Protein AF-A0A4Q8QRL5-F1 (afdb_monomer_lite)

Secondary structure (DSSP, 8-state):
-----------HHHHHHHHHHHHHHTTTT-----TTSPEEEEEPPPPBTTS---HHHHHHHHHHHHHHHHHHHTT-EEEEE-EEB-SSHHHHHHHHHTT--HHHHHHHHHHHHHHHHHHHT----GGG-EETTSHHHHHHHHHH-

Sequence (145 aa):
MQSRLGDARRDHTAAERGAQAKWRAAGIFESDPLPGRTKWFIVELPPFASGSLHLGHLRNYTIGDVIARFRRMTGHNVLYTTGFDAFGLPNENAARDSGSHPALLVQRNIDKMLRVFSRLGFSHDRRRILSDHEPRYYRWVQWMF

Foldseek 3Di:
DDDPPDPPPDPPQVVLVVVLVVCVVVVVLAQPDDPPAAEEEFEFEAEELLAADDVVNVVRLVVSQVVQVVCVVVRHRYAYAYEYAQDDDSLVVSCVVVVHDSVVSSVVSVVRHVVVCSSVSRSHSPVPYYYCPDPVRCVVVVVVD

Structure (mmCIF, N/CA/C/O backbone):
data_AF-A0A4Q8QRL5-F1
#
_entry.id   AF-A0A4Q8QRL5-F1
#
loop_
_atom_site.group_PDB
_atom_site.id
_atom_site.type_symbol
_atom_site.label_atom_id
_atom_site.label_alt_id
_atom_site.label_comp_id
_atom_site.label_asym_id
_atom_site.label_entity_id
_atom_site.label_seq_id
_atom_site.pdbx_PDB_ins_code
_atom_site.Cartn_x
_atom_site.Cartn_y
_atom_site.Cartn_z
_atom_site.occupancy
_atom_site.B_iso_or_equiv
_atom_site.auth_seq_id
_atom_site.auth_comp_id
_atom_site.auth_asym_id
_atom_site.auth_atom_id
_atom_site.pdbx_PDB_model_num
ATOM 1 N N . MET A 1 1 ? 4.630 -45.742 31.218 1.00 41.00 1 MET A N 1
ATOM 2 C CA . MET A 1 1 ? 3.595 -44.696 31.076 1.00 41.00 1 MET A CA 1
ATOM 3 C C . MET A 1 1 ? 4.270 -43.383 30.681 1.00 41.00 1 MET A C 1
ATOM 5 O O . MET A 1 1 ? 4.508 -42.537 31.525 1.00 41.00 1 MET A O 1
ATOM 9 N N . GLN A 1 2 ? 4.672 -43.251 29.413 1.00 38.69 2 GLN A N 1
ATOM 10 C CA . GLN A 1 2 ? 5.221 -42.003 28.869 1.00 38.69 2 GLN A CA 1
ATOM 11 C C . GLN A 1 2 ? 4.114 -41.348 28.043 1.00 38.69 2 GLN A C 1
ATOM 13 O O . GLN A 1 2 ? 3.745 -41.854 26.983 1.00 38.69 2 GLN A O 1
ATOM 18 N N . SER A 1 3 ? 3.517 -40.278 28.570 1.00 45.91 3 SER A N 1
ATOM 19 C CA . SER A 1 3 ? 2.507 -39.507 27.853 1.00 45.91 3 SER A CA 1
ATOM 20 C C . SER A 1 3 ? 3.174 -38.799 26.678 1.00 45.91 3 SER A C 1
ATOM 22 O O . SER A 1 3 ? 3.999 -37.904 26.866 1.00 45.91 3 SER A O 1
ATOM 24 N N . ARG A 1 4 ? 2.802 -39.191 25.458 1.00 49.34 4 ARG A N 1
ATOM 25 C CA . ARG A 1 4 ? 3.057 -38.406 24.252 1.00 49.34 4 ARG A CA 1
ATOM 26 C C . ARG A 1 4 ? 2.259 -37.104 24.360 1.00 49.34 4 ARG A C 1
ATOM 28 O O . ARG A 1 4 ? 1.113 -37.045 23.927 1.00 49.34 4 ARG A O 1
ATOM 35 N N . LEU A 1 5 ? 2.852 -36.068 24.946 1.00 51.66 5 LEU A N 1
ATOM 36 C CA . LEU A 1 5 ? 2.456 -34.690 24.667 1.00 51.66 5 LEU A CA 1
ATOM 37 C C . LEU A 1 5 ? 2.870 -34.422 23.217 1.00 51.66 5 LEU A C 1
ATOM 39 O O . LEU A 1 5 ? 4.015 -34.082 22.935 1.00 51.66 5 LEU A O 1
ATOM 43 N N . GLY A 1 6 ? 1.961 -34.713 22.287 1.00 45.84 6 GLY A N 1
ATOM 44 C CA . GLY A 1 6 ? 2.143 -34.387 20.881 1.00 45.84 6 GLY A CA 1
ATOM 45 C C . GLY A 1 6 ? 2.237 -32.874 20.727 1.00 45.84 6 GLY A C 1
ATOM 46 O O . GLY A 1 6 ? 1.322 -32.157 21.124 1.00 45.84 6 GLY A O 1
ATOM 47 N N . ASP A 1 7 ? 3.345 -32.407 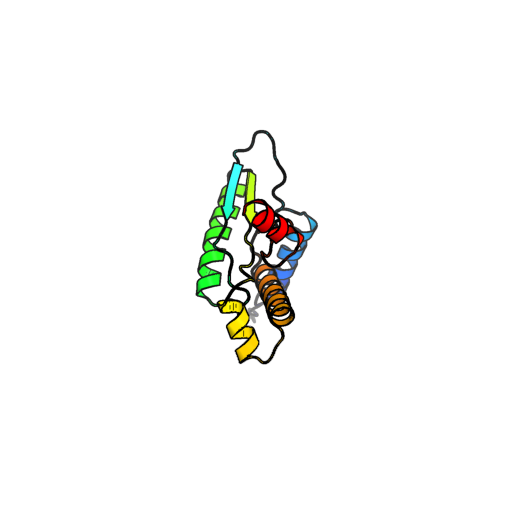20.158 1.00 57.53 7 ASP A N 1
ATOM 48 C CA . ASP A 1 7 ? 3.528 -31.049 19.646 1.00 57.53 7 ASP A CA 1
ATOM 49 C C . ASP A 1 7 ? 2.496 -30.803 18.532 1.00 57.53 7 ASP A C 1
ATOM 51 O O . ASP A 1 7 ? 2.758 -31.010 17.346 1.00 57.53 7 ASP A O 1
ATOM 55 N N . ALA A 1 8 ? 1.268 -30.443 18.912 1.00 62.91 8 ALA A N 1
ATOM 56 C CA . ALA A 1 8 ? 0.236 -30.015 17.982 1.00 62.91 8 ALA A CA 1
ATOM 57 C C . ALA A 1 8 ? 0.589 -28.602 17.502 1.00 62.91 8 ALA A C 1
ATOM 59 O O . ALA A 1 8 ? 0.012 -27.609 17.951 1.00 62.91 8 ALA A O 1
ATOM 60 N N . ARG A 1 9 ? 1.580 -28.506 16.607 1.00 72.69 9 ARG A N 1
ATOM 61 C CA . ARG A 1 9 ? 1.945 -27.246 15.957 1.00 72.69 9 ARG A CA 1
ATOM 62 C C . ARG A 1 9 ? 0.697 -26.635 15.338 1.00 72.69 9 ARG A C 1
ATOM 64 O O . ARG A 1 9 ? 0.048 -27.236 14.483 1.00 72.69 9 ARG A O 1
ATOM 71 N N . ARG A 1 10 ? 0.357 -25.429 15.788 1.00 79.88 10 ARG A N 1
ATOM 72 C CA . ARG A 1 10 ? -0.770 -24.667 15.256 1.00 79.88 10 ARG A CA 1
ATOM 73 C C . ARG A 1 10 ? -0.534 -24.421 13.768 1.00 79.88 10 ARG A C 1
ATOM 75 O O . ARG A 1 10 ? 0.515 -23.911 13.385 1.00 79.88 10 ARG A O 1
ATOM 82 N N . ASP A 1 11 ? -1.520 -24.730 12.930 1.00 91.19 11 ASP A N 1
ATOM 83 C CA . ASP A 1 11 ? -1.464 -24.349 11.518 1.00 91.19 11 ASP A CA 1
ATOM 84 C C . ASP A 1 11 ? -1.677 -22.832 11.392 1.00 91.19 11 ASP A C 1
ATOM 86 O O . ASP A 1 11 ? -2.799 -22.327 11.280 1.00 91.19 11 ASP A O 1
ATOM 90 N N . HIS A 1 12 ? -0.569 -22.093 11.443 1.00 93.31 12 HIS A N 1
ATOM 91 C CA . HIS A 1 12 ? -0.549 -20.644 11.269 1.00 93.31 12 HIS A CA 1
ATOM 92 C C . HIS A 1 12 ? -1.104 -20.233 9.901 1.00 93.31 12 HIS A C 1
ATOM 94 O O . HIS A 1 12 ? -1.807 -19.232 9.803 1.00 93.31 12 HIS A O 1
ATOM 100 N N . THR A 1 13 ? -0.886 -21.043 8.861 1.00 92.81 13 THR A N 1
ATOM 101 C CA . THR A 1 13 ? -1.308 -20.703 7.498 1.00 92.81 13 THR A CA 1
ATOM 102 C C . THR A 1 13 ? -2.829 -20.791 7.362 1.00 92.81 13 THR A C 1
ATOM 104 O O . THR A 1 13 ? -3.458 -19.917 6.761 1.00 92.81 13 THR A O 1
ATOM 107 N N . ALA A 1 14 ? -3.455 -21.830 7.921 1.00 93.94 14 ALA A N 1
ATOM 108 C CA . ALA A 1 14 ? -4.914 -21.917 7.979 1.00 93.94 14 ALA A CA 1
ATOM 109 C C . ALA A 1 14 ? -5.518 -20.799 8.840 1.00 93.94 14 ALA A C 1
ATOM 111 O O . ALA A 1 14 ? -6.504 -20.183 8.426 1.00 93.94 14 ALA A O 1
ATOM 112 N N . ALA A 1 15 ? -4.911 -20.492 9.992 1.00 94.94 15 ALA A N 1
ATOM 113 C CA . ALA A 1 15 ? -5.382 -19.429 10.877 1.00 94.94 15 ALA A CA 1
ATOM 114 C C . ALA A 1 15 ? -5.334 -18.041 10.209 1.00 94.94 15 ALA A C 1
ATOM 116 O O . ALA A 1 15 ? -6.332 -17.316 10.230 1.00 94.94 15 ALA A O 1
ATOM 117 N N . GLU A 1 16 ? -4.214 -17.691 9.568 1.00 96.69 16 GLU A N 1
ATOM 118 C CA . GLU A 1 16 ? -4.033 -16.432 8.835 1.00 96.69 16 GLU A CA 1
ATOM 119 C C . GLU A 1 16 ? -5.038 -16.299 7.690 1.00 96.69 16 GLU A C 1
ATOM 121 O O . GLU A 1 16 ? -5.759 -15.301 7.611 1.00 96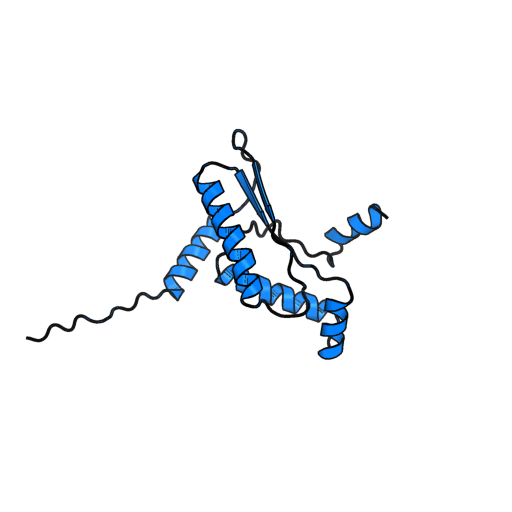.69 16 GLU A O 1
ATOM 126 N N . ARG A 1 17 ? -5.157 -17.329 6.838 1.00 95.56 17 ARG A N 1
ATOM 127 C CA . ARG A 1 17 ? -6.115 -17.326 5.721 1.00 95.56 17 ARG A CA 1
ATOM 128 C C . ARG A 1 17 ? -7.552 -17.171 6.207 1.00 95.56 17 ARG A C 1
ATOM 130 O O . ARG A 1 17 ? -8.312 -16.406 5.613 1.00 95.56 17 ARG A O 1
ATOM 137 N N . GLY A 1 18 ? -7.913 -17.866 7.286 1.00 96.88 18 GLY A N 1
ATOM 138 C CA . GLY A 1 18 ? -9.238 -17.780 7.891 1.00 96.88 18 GLY A CA 1
ATOM 139 C C . GLY A 1 18 ? -9.554 -16.375 8.405 1.00 96.88 18 GLY A C 1
ATOM 140 O O . GLY A 1 18 ? -10.630 -15.847 8.124 1.00 96.88 18 GLY A O 1
ATOM 141 N N . ALA A 1 19 ? -8.617 -15.736 9.111 1.00 96.25 19 ALA A N 1
ATOM 142 C CA . ALA A 1 19 ? -8.788 -14.368 9.597 1.00 96.25 19 ALA A CA 1
ATOM 143 C C . ALA A 1 19 ? -8.891 -13.358 8.442 1.00 96.25 19 ALA A C 1
ATOM 145 O O . ALA A 1 19 ? -9.837 -12.574 8.391 1.00 96.25 19 ALA A O 1
ATOM 146 N N . GLN A 1 20 ? -7.982 -13.435 7.467 1.00 96.62 20 GLN A N 1
ATOM 147 C CA . GLN A 1 20 ? -7.974 -12.559 6.292 1.00 96.62 20 GLN A CA 1
ATOM 148 C C . GLN A 1 20 ? -9.256 -12.688 5.461 1.00 96.62 20 GLN A C 1
ATOM 150 O O . GLN A 1 20 ? -9.772 -11.685 4.969 1.00 96.62 20 GLN A O 1
ATOM 155 N N . ALA A 1 21 ? -9.794 -13.902 5.308 1.00 96.56 21 ALA A N 1
ATOM 156 C CA . ALA A 1 21 ? -11.064 -14.123 4.622 1.00 96.56 21 ALA A CA 1
ATOM 157 C C . ALA A 1 21 ? -12.233 -13.452 5.358 1.00 96.56 21 ALA A C 1
ATOM 159 O O . ALA A 1 21 ? -13.020 -12.755 4.721 1.00 96.56 21 ALA A O 1
ATOM 160 N N . LYS A 1 22 ? -12.302 -13.590 6.690 1.00 97.88 22 LYS A N 1
ATOM 161 C CA . LYS A 1 22 ? -13.323 -12.928 7.519 1.00 97.88 22 LYS A CA 1
ATOM 162 C C . LYS A 1 22 ? -13.235 -11.406 7.424 1.00 97.88 22 LYS A C 1
ATOM 164 O O . LYS A 1 22 ? -14.253 -10.753 7.234 1.00 97.88 22 LYS A O 1
ATOM 169 N N . TRP A 1 23 ? -12.027 -10.845 7.505 1.00 96.94 23 TRP A N 1
ATOM 170 C CA . TRP A 1 23 ? -11.816 -9.400 7.386 1.00 96.94 23 TRP A CA 1
ATOM 171 C C . TRP A 1 23 ? -12.271 -8.858 6.033 1.00 96.94 23 TRP A C 1
ATOM 173 O O . TRP A 1 23 ? -12.940 -7.830 5.989 1.00 96.94 23 TRP A O 1
ATOM 183 N N . ARG A 1 24 ? -11.948 -9.566 4.940 1.00 95.56 24 ARG A N 1
ATOM 184 C CA . ARG A 1 24 ? -12.392 -9.194 3.589 1.00 95.56 24 ARG A CA 1
ATOM 185 C C . ARG A 1 24 ? -13.907 -9.272 3.442 1.00 95.56 24 ARG A C 1
ATOM 187 O O . ARG A 1 24 ? -14.496 -8.332 2.935 1.00 95.56 24 ARG A O 1
ATOM 194 N N . ALA A 1 25 ? -14.523 -10.364 3.891 1.00 97.25 25 ALA A N 1
ATOM 195 C CA . ALA A 1 25 ? -15.969 -10.551 3.785 1.00 97.25 25 ALA A CA 1
ATOM 196 C C . ALA A 1 25 ? -16.757 -9.484 4.561 1.00 97.25 25 ALA A C 1
ATOM 198 O O . ALA A 1 25 ? -17.832 -9.084 4.133 1.00 97.25 25 ALA A O 1
ATOM 199 N N . ALA A 1 26 ? -16.211 -9.016 5.684 1.00 97.44 26 ALA A N 1
ATOM 200 C CA . ALA A 1 26 ? -16.833 -7.995 6.517 1.00 97.44 26 ALA A CA 1
ATOM 201 C C . ALA A 1 26 ? -16.428 -6.552 6.155 1.00 97.44 26 ALA A C 1
ATOM 203 O O . ALA A 1 26 ? -16.863 -5.631 6.840 1.00 97.44 26 ALA A O 1
ATOM 204 N N . GLY A 1 27 ? -15.573 -6.336 5.144 1.00 96.31 27 GLY A N 1
ATOM 205 C CA . GLY A 1 27 ? -15.163 -4.990 4.717 1.00 96.31 27 GLY A CA 1
ATOM 206 C C . GLY A 1 27 ? -14.509 -4.147 5.822 1.00 96.31 27 GLY A C 1
ATOM 207 O O . GLY A 1 27 ? -14.549 -2.925 5.773 1.00 96.31 27 GLY A O 1
ATOM 208 N N . ILE A 1 28 ? -13.900 -4.762 6.847 1.00 95.88 28 ILE A N 1
ATOM 209 C CA . ILE A 1 28 ? -13.557 -4.061 8.108 1.00 95.88 28 ILE A CA 1
ATOM 210 C C . ILE A 1 28 ? -12.481 -2.969 7.982 1.00 95.88 28 ILE A C 1
ATOM 212 O O . ILE A 1 28 ? -12.202 -2.252 8.943 1.00 95.88 28 ILE A O 1
ATOM 216 N N . PHE A 1 29 ? -11.818 -2.892 6.829 1.00 97.19 29 PHE A N 1
ATOM 217 C CA . PHE A 1 29 ? -10.776 -1.908 6.538 1.00 97.19 29 PHE A CA 1
ATOM 218 C C . PHE A 1 29 ? -11.228 -0.830 5.552 1.00 97.19 29 PHE A C 1
ATOM 220 O O . PHE A 1 29 ? -10.448 0.076 5.266 1.00 97.19 29 PHE A O 1
ATOM 227 N N . GLU A 1 30 ? -12.466 -0.911 5.067 1.00 96.69 30 GLU A N 1
ATOM 228 C CA . GLU A 1 30 ? -13.074 0.088 4.199 1.00 96.69 30 GLU A CA 1
ATOM 229 C C . GLU A 1 30 ? -13.273 1.400 4.964 1.00 96.69 30 GLU A C 1
ATOM 231 O O . GLU A 1 30 ? -13.783 1.422 6.085 1.00 96.69 30 GLU A O 1
ATOM 236 N N . SER A 1 31 ? -12.810 2.504 4.381 1.00 94.75 31 SER A N 1
ATOM 237 C CA . SER A 1 31 ? -12.690 3.789 5.075 1.00 94.75 31 SER A CA 1
ATOM 238 C C . SER A 1 31 ? -13.819 4.755 4.717 1.00 94.75 31 SER A C 1
ATOM 240 O O . SER A 1 31 ? -13.573 5.925 4.395 1.00 94.75 31 SER A O 1
ATOM 242 N N . ASP A 1 32 ? -15.055 4.261 4.689 1.00 95.19 32 ASP A N 1
ATOM 243 C CA . ASP A 1 32 ? -16.203 5.108 4.377 1.00 95.19 32 ASP A CA 1
ATOM 244 C C . ASP A 1 32 ? -16.383 6.198 5.452 1.00 95.19 32 ASP A C 1
ATOM 246 O O . ASP A 1 32 ? -15.995 6.020 6.613 1.00 95.19 32 ASP A O 1
ATOM 250 N N . PRO A 1 33 ? -16.898 7.389 5.098 1.00 92.31 33 PRO A N 1
ATOM 251 C CA . PRO A 1 33 ? -17.074 8.459 6.070 1.00 92.31 33 PRO A CA 1
ATOM 252 C C . PRO A 1 33 ? -17.994 8.035 7.223 1.00 92.31 33 PRO A C 1
ATOM 254 O O . PRO A 1 33 ? -19.164 7.737 7.016 1.00 92.31 33 PRO A O 1
ATOM 257 N N . LEU A 1 34 ? -17.468 8.065 8.449 1.00 92.19 34 LEU A N 1
ATOM 258 C CA . LEU A 1 34 ? -18.217 7.838 9.683 1.00 92.19 34 LEU A CA 1
ATOM 259 C C . LEU A 1 34 ? -18.393 9.172 10.425 1.00 92.19 34 LEU A C 1
ATOM 261 O O . LEU A 1 34 ? -17.422 9.661 11.017 1.00 92.19 34 LEU A O 1
ATOM 265 N N . PRO A 1 35 ? -19.592 9.790 10.387 1.00 92.44 35 PRO A N 1
ATOM 266 C CA . PRO A 1 35 ? -19.878 11.010 11.135 1.00 92.44 35 PRO A CA 1
ATOM 267 C C . PRO A 1 35 ? -19.583 10.845 12.630 1.00 92.44 35 PRO A C 1
ATOM 269 O O . PRO A 1 35 ? -19.776 9.773 13.200 1.00 92.44 35 PRO A O 1
ATOM 272 N N . GLY A 1 36 ? -19.088 11.907 13.268 1.00 93.44 36 GLY A N 1
ATOM 273 C CA . GLY A 1 36 ? -18.776 11.909 14.702 1.00 93.44 36 GLY A CA 1
ATOM 274 C C . GLY A 1 36 ? -17.470 11.209 15.098 1.00 93.44 36 GLY A C 1
ATOM 275 O O . GLY A 1 36 ? -17.098 11.265 16.266 1.00 93.44 36 GLY A O 1
ATOM 276 N N . ARG A 1 37 ? -16.737 10.591 14.160 1.00 95.19 37 ARG A N 1
ATOM 277 C CA . ARG A 1 37 ? -15.398 10.035 14.418 1.00 95.19 37 ARG A CA 1
ATOM 278 C C . ARG A 1 37 ? -14.296 10.943 13.885 1.00 95.19 37 ARG A C 1
ATOM 280 O O . ARG A 1 37 ? -14.365 11.427 12.755 1.00 95.19 37 ARG A O 1
ATOM 287 N N . THR A 1 38 ? -13.230 11.099 14.666 1.00 97.31 38 THR A N 1
ATOM 288 C CA . THR A 1 38 ? -12.018 11.803 14.231 1.00 97.31 38 THR A CA 1
ATOM 289 C C . THR A 1 38 ? -11.383 11.070 13.054 1.00 97.31 38 THR A C 1
ATOM 291 O O . THR A 1 38 ? -11.107 9.870 13.135 1.00 97.31 38 THR A O 1
ATOM 294 N N . LYS A 1 39 ? -11.155 11.787 11.950 1.00 97.62 39 LYS A N 1
ATOM 295 C CA . LYS A 1 39 ? -10.526 11.242 10.742 1.00 97.62 39 LYS A CA 1
ATOM 296 C C . LYS A 1 39 ? -9.032 11.039 10.967 1.00 97.62 39 LYS A C 1
ATOM 298 O O . LYS A 1 39 ? -8.375 11.877 11.578 1.00 97.62 39 LYS A O 1
ATOM 303 N N . TRP A 1 40 ? -8.495 9.954 10.428 1.00 97.56 40 TRP A N 1
ATOM 304 C CA . TRP A 1 40 ? -7.068 9.673 10.436 1.00 97.56 40 TRP A CA 1
ATOM 305 C C . TRP A 1 40 ? -6.649 9.153 9.063 1.00 97.56 40 TRP A C 1
ATOM 307 O O . TRP A 1 40 ? -7.230 8.190 8.566 1.00 97.56 40 TRP A O 1
ATOM 317 N N . PHE A 1 41 ? -5.664 9.799 8.443 1.00 97.31 41 PHE A N 1
ATOM 318 C CA . PHE A 1 41 ? -5.168 9.422 7.123 1.00 97.31 41 PHE A CA 1
ATOM 319 C C . PHE A 1 41 ? -3.738 8.907 7.241 1.00 97.31 41 PHE A C 1
ATOM 321 O O . PHE A 1 41 ? -2.869 9.597 7.770 1.00 97.31 41 PHE A O 1
ATOM 328 N N . ILE A 1 42 ? -3.516 7.675 6.794 1.00 97.50 42 ILE A N 1
ATOM 329 C CA . ILE A 1 42 ? -2.211 7.017 6.798 1.00 97.50 42 ILE A CA 1
ATOM 330 C C . ILE A 1 42 ? -1.934 6.584 5.372 1.00 97.50 42 ILE A C 1
ATOM 332 O O . ILE A 1 42 ? -2.736 5.882 4.752 1.00 97.50 42 ILE A O 1
ATOM 336 N N . VAL A 1 43 ? -0.782 7.004 4.874 1.00 95.25 43 VAL A N 1
ATOM 337 C CA . VAL A 1 43 ? -0.283 6.619 3.567 1.00 95.25 43 VAL A CA 1
ATOM 338 C C . VAL A 1 43 ? 1.199 6.325 3.690 1.00 95.25 43 VAL A C 1
ATOM 340 O O . VAL A 1 43 ? 1.954 7.117 4.255 1.00 95.25 43 VAL A O 1
ATOM 343 N N . GLU A 1 44 ? 1.618 5.167 3.199 1.00 94.38 44 GLU A N 1
ATOM 344 C CA . GLU A 1 44 ? 3.031 4.925 2.947 1.00 94.38 44 GLU A CA 1
ATOM 345 C C . GLU A 1 44 ? 3.422 5.393 1.560 1.00 94.38 44 GLU A C 1
ATOM 347 O O . GLU A 1 44 ? 2.609 5.377 0.632 1.00 94.38 44 GLU A O 1
ATOM 352 N N . LEU A 1 45 ? 4.711 5.698 1.406 1.00 93.19 45 LEU A N 1
ATOM 353 C CA . LEU A 1 45 ? 5.295 5.876 0.089 1.00 93.19 45 LEU A CA 1
ATOM 354 C C . LEU A 1 45 ? 4.983 4.638 -0.786 1.00 93.19 45 LEU A C 1
ATOM 356 O O . LEU A 1 45 ? 5.279 3.508 -0.363 1.00 93.19 45 LEU A O 1
ATOM 360 N N . PRO A 1 46 ? 4.356 4.824 -1.962 1.00 94.19 46 PRO A N 1
ATOM 361 C CA . PRO A 1 46 ? 4.055 3.726 -2.869 1.00 94.19 46 PRO A CA 1
ATOM 362 C C . PRO A 1 46 ? 5.361 3.079 -3.361 1.00 94.19 46 PRO A C 1
ATOM 364 O O . PRO A 1 46 ? 6.352 3.781 -3.569 1.00 94.19 46 PRO A O 1
ATOM 367 N N . PRO A 1 47 ? 5.409 1.747 -3.530 1.00 96.19 47 PRO A N 1
ATOM 368 C CA . PRO A 1 47 ? 6.572 1.091 -4.096 1.00 96.19 47 PRO A CA 1
ATOM 369 C C . PRO A 1 47 ? 6.611 1.307 -5.612 1.00 96.19 47 PRO A C 1
ATOM 371 O O . PRO A 1 47 ? 5.568 1.368 -6.272 1.00 96.19 47 PRO A O 1
ATOM 374 N N . PHE A 1 48 ? 7.820 1.325 -6.170 1.00 97.00 48 PHE A N 1
ATOM 375 C CA . PHE A 1 48 ? 7.990 1.226 -7.615 1.00 97.00 48 PHE A CA 1
ATOM 376 C C . PHE A 1 48 ? 7.535 -0.145 -8.123 1.00 97.00 48 PHE A C 1
ATOM 378 O O . PHE A 1 48 ? 7.882 -1.179 -7.543 1.00 97.00 48 PHE A O 1
ATOM 385 N N . ALA A 1 49 ? 6.836 -0.176 -9.256 1.00 96.00 49 ALA A N 1
ATOM 386 C CA . ALA A 1 49 ? 6.415 -1.411 -9.923 1.00 96.00 49 ALA A CA 1
ATOM 387 C C . ALA A 1 49 ? 7.540 -2.100 -10.733 1.00 96.00 49 ALA A C 1
ATOM 389 O O . ALA A 1 49 ? 7.278 -2.967 -11.568 1.00 96.00 49 ALA A O 1
ATOM 390 N N . SER A 1 50 ? 8.807 -1.769 -10.470 1.00 93.62 50 SER A N 1
ATOM 391 C CA . SER A 1 50 ? 9.970 -2.253 -11.223 1.00 93.62 50 SER A CA 1
ATOM 392 C C . SER A 1 50 ? 10.424 -3.661 -10.816 1.00 93.62 50 SER A C 1
ATOM 394 O O . SER A 1 50 ? 11.162 -4.313 -11.551 1.00 93.62 50 SER A O 1
ATOM 396 N N . GLY A 1 51 ? 9.964 -4.180 -9.671 1.00 92.31 51 GLY A N 1
ATOM 397 C CA . GLY A 1 51 ? 10.427 -5.469 -9.156 1.00 92.31 51 GLY A CA 1
ATOM 398 C C . GLY A 1 51 ? 9.509 -6.129 -8.130 1.00 92.31 51 GLY A C 1
ATOM 399 O O . GLY A 1 51 ? 8.314 -6.310 -8.343 1.00 92.31 51 GLY A O 1
ATOM 400 N N . SER A 1 52 ? 10.090 -6.599 -7.025 1.00 92.88 52 SER A N 1
ATOM 401 C CA . SER A 1 52 ? 9.378 -7.286 -5.939 1.00 92.88 52 SER A CA 1
ATOM 402 C C . SER A 1 52 ? 9.649 -6.616 -4.598 1.00 92.88 52 SER A C 1
ATOM 404 O O . SER A 1 52 ? 10.711 -6.035 -4.393 1.00 92.88 52 SER A O 1
ATOM 406 N N . LEU A 1 53 ? 8.704 -6.743 -3.666 1.00 95.56 53 LEU A N 1
ATOM 407 C CA . LEU A 1 53 ? 8.877 -6.236 -2.307 1.00 95.56 53 LEU A CA 1
ATOM 408 C C . LEU A 1 53 ? 10.016 -6.971 -1.588 1.00 95.56 53 LEU A C 1
ATOM 410 O O . LEU A 1 53 ? 10.134 -8.194 -1.668 1.00 95.56 53 LEU A O 1
ATOM 414 N N . HIS A 1 54 ? 10.807 -6.210 -0.836 1.00 94.94 54 HIS A N 1
ATOM 415 C CA . HIS A 1 54 ? 11.885 -6.694 0.033 1.00 94.94 54 HIS A CA 1
ATOM 416 C C . HIS A 1 54 ? 11.595 -6.368 1.508 1.00 94.94 54 HIS A C 1
ATOM 418 O O . HIS A 1 54 ? 10.658 -5.633 1.812 1.00 94.94 54 HIS A O 1
ATOM 424 N N . LEU A 1 55 ? 12.423 -6.838 2.448 1.00 95.56 55 LEU A N 1
ATOM 425 C CA . LEU A 1 55 ? 12.181 -6.652 3.891 1.00 95.56 55 LEU A CA 1
ATOM 426 C C . LEU A 1 55 ? 12.045 -5.181 4.326 1.00 95.56 55 LEU A C 1
ATOM 428 O O . LEU A 1 55 ? 11.228 -4.874 5.188 1.00 95.56 55 LEU A O 1
ATOM 432 N N . GLY A 1 56 ? 12.772 -4.255 3.694 1.00 96.12 56 GLY A N 1
ATOM 433 C CA . GLY A 1 56 ? 12.568 -2.814 3.913 1.00 96.12 56 GLY A CA 1
ATOM 434 C 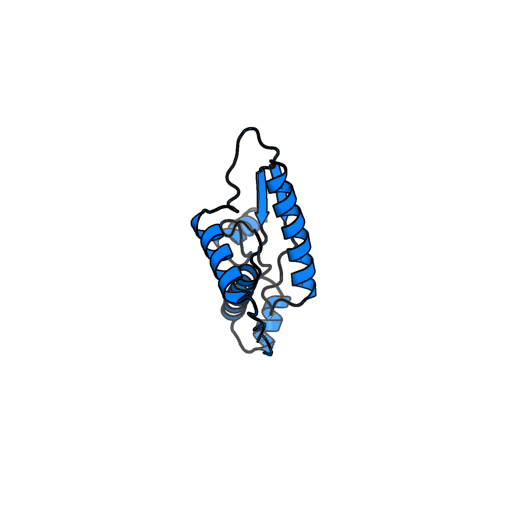C . GLY A 1 56 ? 11.135 -2.331 3.628 1.00 96.12 56 GLY A C 1
ATOM 435 O O . GLY A 1 56 ? 10.578 -1.579 4.423 1.00 96.12 56 GLY A O 1
ATOM 436 N N . HIS A 1 57 ? 10.499 -2.833 2.563 1.00 96.69 57 HIS A N 1
ATOM 437 C CA . HIS A 1 57 ? 9.090 -2.561 2.280 1.00 96.69 57 HIS A CA 1
ATOM 438 C C . HIS A 1 57 ? 8.188 -3.141 3.372 1.00 96.69 57 HIS A C 1
ATOM 440 O O . HIS A 1 57 ? 7.291 -2.462 3.860 1.00 96.69 57 HIS A O 1
ATOM 446 N N . LEU A 1 58 ? 8.460 -4.377 3.807 1.00 95.38 58 LEU A N 1
ATOM 447 C CA . LEU A 1 58 ? 7.703 -5.005 4.891 1.00 95.38 58 LEU A CA 1
ATOM 448 C C . LEU A 1 58 ? 7.778 -4.180 6.174 1.00 95.38 58 LEU A C 1
ATOM 450 O O . LEU A 1 58 ? 6.749 -3.972 6.808 1.00 95.38 58 LEU A O 1
ATOM 454 N N . ARG A 1 59 ? 8.959 -3.666 6.535 1.00 96.44 59 ARG A N 1
ATOM 455 C CA . ARG A 1 59 ? 9.117 -2.774 7.691 1.00 96.44 59 ARG A CA 1
ATOM 456 C C . ARG A 1 59 ? 8.238 -1.532 7.553 1.00 96.44 59 ARG A C 1
ATOM 458 O O . ARG A 1 59 ? 7.546 -1.189 8.505 1.00 96.44 59 ARG A O 1
ATOM 465 N N . ASN A 1 60 ? 8.262 -0.886 6.388 1.00 96.44 60 ASN A N 1
ATOM 466 C CA . ASN A 1 60 ? 7.487 0.325 6.128 1.00 96.44 60 ASN A CA 1
ATOM 467 C C . ASN A 1 60 ? 5.980 0.083 6.321 1.00 96.44 60 ASN A C 1
ATOM 469 O O . ASN A 1 60 ? 5.356 0.708 7.175 1.00 96.44 60 ASN A O 1
ATOM 473 N N . TYR A 1 61 ? 5.432 -0.905 5.609 1.00 97.62 61 TYR A N 1
ATOM 474 C CA . TYR A 1 61 ? 4.000 -1.208 5.654 1.00 97.62 61 TYR A CA 1
ATOM 475 C C . TYR A 1 61 ? 3.551 -1.785 7.001 1.00 97.62 61 TYR A C 1
ATOM 477 O O . TYR A 1 61 ? 2.453 -1.504 7.461 1.00 97.62 61 TYR A O 1
ATOM 485 N N . THR A 1 62 ? 4.405 -2.545 7.694 1.00 97.88 62 THR A N 1
ATOM 486 C CA . THR A 1 62 ? 4.069 -3.063 9.033 1.00 97.88 62 THR A CA 1
ATOM 487 C C . THR A 1 62 ? 3.920 -1.929 10.048 1.00 97.88 62 THR A C 1
ATOM 489 O O . THR A 1 62 ? 3.008 -1.964 10.870 1.00 97.88 62 THR A O 1
ATOM 492 N N . ILE A 1 63 ? 4.782 -0.906 9.995 1.00 98.06 63 ILE A N 1
ATOM 493 C CA . ILE A 1 63 ? 4.685 0.248 10.902 1.00 98.06 63 ILE A CA 1
ATOM 494 C C . ILE A 1 63 ? 3.380 1.014 10.651 1.00 98.06 63 ILE A C 1
ATOM 496 O O . ILE A 1 63 ? 2.655 1.307 11.605 1.00 98.06 63 ILE A O 1
ATOM 500 N N . GLY A 1 64 ? 3.054 1.299 9.386 1.00 98.00 64 GLY A N 1
ATOM 501 C CA . GLY A 1 64 ? 1.795 1.955 9.034 1.00 98.00 64 GLY A CA 1
ATOM 502 C C . GLY A 1 64 ? 0.573 1.139 9.458 1.00 98.00 64 GLY A C 1
ATOM 503 O O . GLY A 1 64 ? -0.347 1.689 10.066 1.00 98.00 64 GLY A O 1
ATOM 504 N N . ASP A 1 65 ? 0.601 -0.180 9.254 1.00 98.38 65 ASP A N 1
ATOM 505 C CA . ASP A 1 65 ? -0.486 -1.089 9.623 1.00 98.38 65 ASP A CA 1
ATOM 506 C C . ASP A 1 65 ? -0.737 -1.136 11.137 1.00 98.38 65 ASP A C 1
ATOM 508 O O . ASP A 1 65 ? -1.886 -1.076 11.583 1.00 98.38 65 ASP A O 1
ATOM 512 N N . VAL A 1 66 ? 0.327 -1.179 11.947 1.00 98.56 66 VAL A N 1
ATOM 513 C CA . VAL A 1 66 ? 0.220 -1.125 13.414 1.00 98.56 66 VAL A CA 1
ATOM 514 C C . VAL A 1 66 ? -0.461 0.170 13.854 1.00 98.56 66 VAL A C 1
ATOM 516 O O . VAL A 1 66 ? -1.404 0.133 14.651 1.00 98.56 66 VAL A O 1
ATOM 519 N N . ILE A 1 67 ? -0.043 1.313 13.300 1.00 98.50 67 ILE A N 1
ATOM 520 C CA . ILE A 1 67 ? -0.652 2.613 13.607 1.00 98.50 67 ILE A CA 1
ATOM 521 C C . ILE A 1 67 ? -2.117 2.629 13.153 1.00 98.50 67 ILE A C 1
ATOM 523 O O . ILE A 1 67 ? -2.986 3.058 13.914 1.00 98.50 67 ILE A O 1
ATOM 527 N N . ALA A 1 68 ? -2.421 2.126 11.955 1.00 98.44 68 ALA A N 1
ATOM 528 C CA . ALA A 1 68 ? -3.777 2.091 11.416 1.00 98.44 68 ALA A CA 1
ATOM 529 C C . ALA A 1 68 ? -4.719 1.264 12.296 1.00 98.44 68 ALA A C 1
ATOM 531 O O . ALA A 1 68 ? -5.815 1.714 12.642 1.00 98.44 68 ALA A O 1
ATOM 532 N N . ARG A 1 69 ? -4.290 0.070 12.713 1.00 98.50 69 ARG A N 1
ATOM 533 C CA . ARG A 1 69 ? -5.056 -0.801 13.616 1.00 98.50 69 ARG A CA 1
ATOM 534 C C . ARG A 1 69 ? -5.262 -0.154 14.979 1.00 98.50 69 ARG A C 1
ATOM 536 O O . ARG A 1 69 ? -6.395 -0.114 15.454 1.00 98.50 69 ARG A O 1
ATOM 543 N N . PHE A 1 70 ? -4.214 0.425 15.563 1.00 98.56 70 PHE A N 1
ATOM 544 C CA . PHE A 1 70 ? -4.310 1.144 16.833 1.00 98.56 70 PHE A CA 1
ATOM 545 C C . PHE A 1 70 ? -5.304 2.316 16.765 1.00 98.56 70 PHE A C 1
ATOM 547 O O . PHE A 1 70 ? -6.155 2.472 17.642 1.00 98.56 70 PHE A O 1
ATOM 554 N N . ARG A 1 71 ? -5.263 3.117 15.692 1.00 98.25 71 ARG A N 1
ATOM 555 C CA . ARG A 1 71 ? -6.192 4.241 15.490 1.00 98.25 71 ARG A CA 1
ATOM 556 C C . ARG A 1 71 ? -7.642 3.778 15.332 1.00 98.25 71 ARG A C 1
ATOM 558 O O . ARG A 1 71 ? -8.528 4.374 15.944 1.00 98.25 71 ARG A O 1
ATOM 565 N N . ARG A 1 72 ? -7.893 2.678 14.610 1.00 97.50 72 ARG A N 1
ATOM 566 C CA . ARG A 1 72 ? -9.237 2.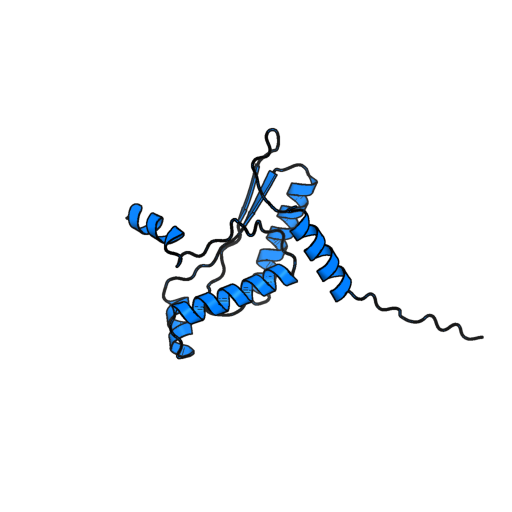071 14.524 1.00 97.50 72 ARG A CA 1
ATOM 567 C C . ARG A 1 72 ? -9.733 1.594 15.892 1.00 97.50 72 ARG A C 1
ATOM 569 O O . ARG A 1 72 ? -10.870 1.880 16.256 1.00 97.50 72 ARG A O 1
ATOM 576 N N . MET A 1 73 ? -8.878 0.922 16.666 1.00 97.62 73 MET A N 1
ATOM 577 C CA . MET A 1 73 ? -9.208 0.431 18.015 1.00 97.62 73 MET A CA 1
ATOM 578 C C . MET A 1 73 ? -9.480 1.560 19.018 1.00 97.62 73 MET A C 1
ATOM 580 O O . MET A 1 73 ? -10.209 1.358 19.981 1.00 97.62 73 MET A O 1
ATOM 584 N N . THR A 1 74 ? -8.940 2.754 18.773 1.00 97.50 74 THR A N 1
ATOM 585 C CA . THR A 1 74 ? -9.153 3.957 19.596 1.00 97.50 74 THR A CA 1
ATOM 586 C C . THR A 1 74 ? -10.270 4.862 19.061 1.00 97.50 74 THR A C 1
ATOM 588 O O . THR A 1 74 ? -10.343 6.032 19.421 1.00 97.50 74 THR A O 1
ATOM 591 N N . GLY A 1 75 ? -11.148 4.345 18.192 1.00 96.06 75 GLY A N 1
ATOM 592 C CA . GLY A 1 75 ? -12.371 5.036 17.768 1.00 96.06 75 GLY A CA 1
ATOM 593 C C . GLY A 1 75 ? -12.224 5.999 16.585 1.00 96.06 75 GLY A C 1
ATOM 594 O O . GLY A 1 75 ? -13.194 6.670 16.232 1.00 96.06 75 GLY A O 1
ATOM 595 N N . HIS A 1 76 ? -11.061 6.061 15.933 1.00 98.00 76 HIS A N 1
ATOM 596 C CA . HIS A 1 76 ? -10.859 6.926 14.767 1.00 98.00 76 HIS A CA 1
ATOM 597 C C . HIS A 1 76 ? -11.482 6.319 13.501 1.00 98.00 76 HIS A C 1
ATOM 599 O O . HIS A 1 76 ? -11.574 5.096 13.356 1.00 98.00 76 HIS A O 1
ATOM 605 N N . ASN A 1 77 ? -11.869 7.175 12.553 1.00 98.00 77 ASN A N 1
ATOM 606 C CA . ASN A 1 77 ? -12.173 6.761 11.186 1.00 98.00 77 ASN A CA 1
ATOM 607 C C . ASN A 1 77 ? -10.890 6.802 10.349 1.00 98.00 77 ASN A C 1
ATOM 609 O O . ASN A 1 77 ? -10.376 7.884 10.061 1.00 98.00 77 ASN A O 1
ATOM 613 N N . VAL A 1 78 ? -10.355 5.634 9.999 1.00 98.25 78 VAL A N 1
ATOM 614 C CA . VAL A 1 78 ? -9.016 5.506 9.415 1.00 98.25 78 VAL A CA 1
ATOM 615 C C . VAL A 1 78 ? -9.103 5.212 7.921 1.00 98.25 78 VAL A C 1
ATOM 617 O O . VAL A 1 78 ? -9.524 4.122 7.537 1.00 98.25 78 VAL A O 1
ATOM 620 N N . LEU A 1 79 ? -8.619 6.140 7.093 1.00 97.88 79 LEU A N 1
ATOM 621 C CA . LEU A 1 79 ? -8.205 5.845 5.723 1.00 97.88 79 LEU A CA 1
ATOM 622 C C . LEU A 1 79 ? -6.740 5.425 5.766 1.00 97.88 79 LEU A C 1
ATOM 624 O O . LEU A 1 79 ? -5.858 6.242 6.017 1.00 97.88 79 LEU A O 1
ATOM 628 N N . TYR A 1 80 ? -6.502 4.142 5.532 1.00 98.00 80 TYR A N 1
ATOM 629 C CA . TYR A 1 80 ? -5.167 3.591 5.379 1.00 98.00 80 TYR A CA 1
ATOM 630 C C . TYR A 1 80 ? -5.049 3.031 3.968 1.00 98.00 80 TYR A C 1
ATOM 632 O O . TYR A 1 80 ? -5.785 2.115 3.611 1.00 98.00 80 TYR A O 1
ATOM 640 N N . THR A 1 81 ? -4.189 3.618 3.143 1.00 96.75 81 THR A N 1
ATOM 641 C CA . THR A 1 81 ? -4.033 3.220 1.739 1.00 96.75 81 THR A CA 1
ATOM 642 C C . THR A 1 81 ? -2.594 3.413 1.267 1.00 96.75 81 THR A C 1
ATOM 644 O O . THR A 1 81 ? -1.759 3.970 1.972 1.00 96.75 81 THR A O 1
ATOM 647 N N . THR A 1 82 ? -2.313 2.940 0.063 1.00 95.75 82 THR A N 1
ATOM 648 C CA . THR A 1 82 ? -1.064 3.163 -0.660 1.00 95.75 82 THR A CA 1
ATOM 649 C C . THR A 1 82 ? -1.375 3.212 -2.161 1.00 95.75 82 THR A C 1
ATOM 651 O O . THR A 1 82 ? -2.534 3.345 -2.558 1.00 95.75 82 THR A O 1
ATOM 654 N N . GLY A 1 83 ? -0.363 3.103 -3.007 1.00 95.94 83 GLY A N 1
ATOM 655 C CA . GLY A 1 83 ? -0.521 2.996 -4.449 1.00 95.94 83 GLY A CA 1
ATOM 656 C C . GLY A 1 83 ? 0.670 2.294 -5.075 1.00 95.94 83 GLY A C 1
ATOM 657 O O . GLY A 1 83 ? 1.396 1.590 -4.379 1.00 95.94 83 GLY A O 1
ATOM 658 N N . PHE A 1 84 ? 0.878 2.513 -6.366 1.00 97.50 84 PHE A N 1
ATOM 659 C CA . PHE A 1 84 ? 2.068 2.076 -7.089 1.00 97.50 84 PHE A CA 1
ATOM 660 C C . PHE A 1 84 ? 2.591 3.208 -7.958 1.00 97.50 84 PHE A C 1
ATOM 662 O O . PHE A 1 84 ? 1.831 3.765 -8.754 1.00 97.50 84 PHE A O 1
ATOM 669 N N . ASP A 1 85 ? 3.883 3.483 -7.805 1.00 97.00 85 ASP A N 1
ATOM 670 C CA . ASP A 1 85 ? 4.647 4.373 -8.674 1.00 97.00 85 ASP A CA 1
ATOM 671 C C . ASP A 1 85 ? 5.123 3.553 -9.885 1.00 97.00 85 ASP A C 1
ATOM 673 O O . ASP A 1 85 ? 6.009 2.691 -9.802 1.00 97.00 85 ASP A O 1
ATOM 677 N N . ALA A 1 86 ? 4.407 3.700 -10.992 1.00 97.06 86 ALA A N 1
ATOM 678 C CA . ALA A 1 86 ? 4.425 2.779 -12.119 1.00 97.06 86 ALA A CA 1
ATOM 679 C C . ALA A 1 86 ? 4.820 3.442 -13.447 1.00 97.06 86 ALA A C 1
ATOM 681 O O . ALA A 1 86 ? 5.024 2.731 -14.435 1.00 97.06 86 ALA A O 1
ATOM 682 N N . PHE A 1 87 ? 5.005 4.763 -13.474 1.00 96.06 87 PHE A N 1
ATOM 683 C CA . PHE A 1 87 ? 5.653 5.467 -14.580 1.00 96.06 87 PHE A CA 1
ATOM 684 C C . PHE A 1 87 ? 7.170 5.630 -14.376 1.00 96.06 87 PHE A C 1
ATOM 686 O O . PHE A 1 87 ? 7.742 5.267 -13.349 1.00 96.06 87 PHE A O 1
ATOM 693 N N . GLY A 1 88 ? 7.847 6.162 -15.396 1.00 95.44 88 GLY A N 1
ATOM 694 C CA . GLY A 1 88 ? 9.221 6.647 -15.299 1.00 95.44 88 GLY A CA 1
ATOM 695 C C . GLY A 1 88 ? 10.327 5.598 -15.442 1.00 95.44 88 GLY A C 1
ATOM 696 O O . GLY A 1 88 ? 10.111 4.385 -15.533 1.00 95.44 88 GLY A O 1
ATOM 697 N N . LEU A 1 89 ? 11.562 6.110 -15.429 1.00 96.62 89 LEU A N 1
ATOM 698 C CA . LEU A 1 89 ? 12.788 5.361 -15.717 1.00 96.62 89 LEU A CA 1
ATOM 699 C C . LEU A 1 89 ? 13.001 4.092 -14.875 1.00 96.62 89 LEU A C 1
ATOM 701 O O . LEU A 1 89 ? 13.502 3.117 -15.437 1.00 96.62 89 LEU A O 1
ATOM 705 N N . PRO A 1 90 ? 12.659 4.028 -13.570 1.00 96.06 90 PRO A N 1
ATOM 706 C CA . PRO A 1 90 ? 12.828 2.791 -12.805 1.00 96.06 90 PRO A CA 1
ATOM 707 C C . PRO A 1 90 ? 12.061 1.610 -13.413 1.00 96.06 90 PRO A C 1
ATOM 709 O O . PRO A 1 90 ? 12.585 0.497 -13.485 1.00 96.06 90 PRO A O 1
ATOM 712 N N . ASN A 1 91 ? 10.835 1.858 -13.878 1.00 96.88 91 ASN A N 1
ATOM 713 C CA . ASN A 1 91 ? 9.970 0.849 -14.479 1.00 96.88 91 ASN A CA 1
ATOM 714 C C . ASN A 1 91 ? 10.419 0.509 -15.911 1.00 96.88 91 ASN A C 1
ATOM 716 O O . ASN A 1 91 ? 10.477 -0.665 -16.278 1.00 96.88 91 ASN A O 1
ATOM 720 N N . GLU A 1 92 ? 10.813 1.516 -16.696 1.00 97.00 92 GLU A N 1
ATOM 721 C CA . GLU A 1 92 ? 11.321 1.335 -18.064 1.00 97.00 92 GLU A CA 1
ATOM 722 C C . GLU A 1 92 ? 12.644 0.560 -18.111 1.00 97.00 92 GLU A C 1
ATOM 724 O O . GLU A 1 92 ? 12.797 -0.353 -18.922 1.00 97.00 92 GLU A O 1
ATOM 729 N N . ASN A 1 93 ? 13.583 0.863 -17.209 1.00 97.25 93 ASN A N 1
ATOM 730 C CA . ASN A 1 93 ? 14.854 0.144 -17.119 1.00 97.25 93 ASN A CA 1
ATOM 731 C C . ASN A 1 93 ? 14.631 -1.328 -16.753 1.00 97.25 93 ASN A C 1
ATOM 733 O O . ASN A 1 93 ? 15.177 -2.208 -17.410 1.00 97.25 93 ASN A O 1
ATOM 737 N N . ALA A 1 94 ? 13.765 -1.619 -15.778 1.00 96.69 94 ALA A N 1
ATOM 738 C CA . ALA A 1 94 ? 13.440 -3.000 -15.418 1.00 96.69 94 ALA A CA 1
ATOM 739 C C . ALA A 1 94 ? 12.758 -3.769 -16.566 1.00 96.69 94 ALA A C 1
ATOM 741 O O . ALA A 1 94 ? 12.993 -4.965 -16.766 1.00 96.69 94 ALA A O 1
ATOM 742 N N . ALA A 1 95 ? 11.915 -3.088 -17.344 1.00 97.38 95 ALA A N 1
ATOM 743 C CA . ALA A 1 95 ? 11.296 -3.652 -18.536 1.00 97.38 95 ALA A CA 1
ATOM 744 C C . ALA A 1 95 ? 12.337 -3.987 -19.611 1.00 97.38 95 ALA A C 1
ATOM 746 O O . ALA A 1 95 ? 12.361 -5.119 -20.098 1.00 97.38 95 ALA A O 1
ATOM 747 N N . ARG A 1 96 ? 13.252 -3.053 -19.899 1.00 97.12 96 ARG A N 1
ATOM 748 C CA . ARG A 1 96 ? 14.373 -3.256 -20.825 1.00 97.12 96 ARG A CA 1
ATOM 749 C C . ARG A 1 96 ? 15.248 -4.431 -20.399 1.00 97.12 96 ARG A C 1
ATOM 751 O O . ARG A 1 96 ? 15.488 -5.325 -21.203 1.00 97.12 96 ARG A O 1
ATOM 758 N N . ASP A 1 97 ? 15.681 -4.451 -19.142 1.00 97.00 97 ASP A N 1
ATOM 759 C CA . ASP A 1 97 ? 16.619 -5.455 -18.630 1.00 97.00 97 ASP A CA 1
ATOM 760 C C . ASP A 1 97 ? 16.000 -6.867 -18.612 1.00 97.00 97 ASP A C 1
ATOM 762 O O . ASP A 1 97 ? 16.708 -7.868 -18.697 1.00 97.00 97 ASP A O 1
ATOM 766 N N . SER A 1 98 ? 14.667 -6.963 -18.550 1.00 94.94 98 SER A N 1
ATOM 767 C CA . SER A 1 98 ? 13.927 -8.231 -18.636 1.00 94.94 98 SER A CA 1
ATOM 768 C C . SER A 1 98 ? 13.419 -8.583 -20.040 1.00 94.94 98 SER A C 1
ATOM 770 O O . SER A 1 98 ? 12.777 -9.622 -20.200 1.00 94.94 98 SER A O 1
ATOM 772 N N . GLY A 1 99 ? 13.662 -7.733 -21.046 1.00 96.44 99 GLY A N 1
ATOM 773 C CA . GLY A 1 99 ? 13.161 -7.920 -22.411 1.00 96.44 99 GLY A CA 1
ATOM 774 C C . GLY A 1 99 ? 11.630 -7.885 -22.533 1.00 96.44 99 GLY A C 1
ATOM 775 O O . GLY A 1 99 ? 11.073 -8.483 -23.450 1.00 96.44 99 GLY A O 1
ATOM 776 N N . SER A 1 100 ? 10.934 -7.229 -21.599 1.00 96.00 100 SER A N 1
ATOM 777 C CA . SER A 1 100 ? 9.469 -7.167 -21.542 1.00 96.00 100 SER A CA 1
ATOM 778 C C . SER A 1 100 ? 8.948 -5.786 -21.936 1.00 96.00 100 SER A C 1
ATOM 780 O O . SER A 1 100 ? 9.593 -4.770 -21.697 1.00 96.00 100 SER A O 1
ATOM 782 N N . HIS A 1 101 ? 7.715 -5.721 -22.446 1.00 97.06 101 HIS A N 1
ATOM 783 C CA . HIS A 1 101 ? 7.016 -4.444 -22.590 1.00 97.06 101 HIS A CA 1
ATOM 784 C C . HIS A 1 101 ? 6.758 -3.815 -21.199 1.00 97.06 101 HIS A C 1
ATOM 786 O O . HIS A 1 101 ? 6.285 -4.543 -20.312 1.00 97.06 101 HIS A O 1
ATOM 792 N N . PRO A 1 102 ? 6.999 -2.500 -20.987 1.00 96.38 102 PRO A N 1
ATOM 793 C CA . PRO A 1 102 ? 6.870 -1.858 -19.674 1.00 96.38 102 PRO A CA 1
ATOM 794 C C . PRO A 1 102 ? 5.504 -2.047 -19.024 1.00 96.38 102 PRO A C 1
ATOM 796 O O . PRO A 1 102 ? 5.432 -2.505 -17.889 1.00 96.38 102 PRO A O 1
ATOM 799 N N . ALA A 1 103 ? 4.421 -1.814 -19.771 1.00 95.50 103 ALA A N 1
ATOM 800 C CA . ALA A 1 103 ? 3.063 -1.979 -19.248 1.00 95.50 103 ALA A CA 1
ATOM 801 C C . ALA A 1 103 ? 2.787 -3.405 -18.727 1.00 95.50 103 ALA A C 1
ATOM 803 O O . ALA A 1 103 ? 2.159 -3.579 -17.686 1.00 95.50 103 ALA A O 1
ATOM 804 N N . LEU A 1 104 ? 3.303 -4.435 -19.412 1.00 96.50 104 LEU A N 1
ATOM 805 C CA . LEU A 1 104 ? 3.116 -5.830 -19.000 1.00 96.50 104 LEU A CA 1
ATOM 806 C C . LEU A 1 104 ? 3.940 -6.160 -17.753 1.00 96.50 104 LEU A C 1
ATOM 808 O O . LEU A 1 104 ? 3.452 -6.841 -16.850 1.00 96.50 104 LEU A O 1
ATOM 812 N N . LEU A 1 105 ? 5.184 -5.672 -17.692 1.00 96.94 105 LEU A N 1
ATOM 813 C CA . LEU A 1 105 ? 6.053 -5.873 -16.536 1.00 96.94 105 LEU A CA 1
ATOM 814 C C . LEU A 1 105 ? 5.473 -5.199 -15.290 1.00 96.94 105 LEU A C 1
ATOM 816 O O . LEU A 1 105 ? 5.355 -5.846 -14.249 1.00 96.94 105 LEU A O 1
ATOM 820 N N . VAL A 1 106 ? 5.084 -3.932 -15.424 1.00 97.44 106 VAL A N 1
ATOM 821 C CA . VAL A 1 106 ? 4.464 -3.126 -14.371 1.00 97.44 106 VAL A CA 1
ATOM 822 C C . VAL A 1 106 ? 3.229 -3.832 -13.825 1.00 97.44 106 VAL A C 1
ATOM 824 O O . VAL A 1 106 ? 3.176 -4.115 -12.628 1.00 97.44 106 VAL A O 1
ATOM 827 N N . GLN A 1 107 ? 2.281 -4.211 -14.690 1.00 97.06 107 GLN A N 1
ATOM 828 C CA . GLN A 1 107 ? 1.048 -4.857 -14.242 1.00 97.06 107 GLN A CA 1
ATOM 829 C C . GLN A 1 107 ? 1.330 -6.182 -13.520 1.00 97.06 107 GLN A C 1
ATOM 831 O O . GLN A 1 107 ? 0.821 -6.430 -12.425 1.00 97.06 107 GLN A O 1
ATOM 836 N N . ARG A 1 108 ? 2.219 -7.014 -14.078 1.00 97.19 108 ARG A N 1
ATOM 837 C CA . ARG A 1 108 ? 2.626 -8.285 -13.463 1.00 97.19 108 ARG A CA 1
ATOM 838 C C . ARG A 1 108 ? 3.236 -8.084 -12.073 1.00 97.19 108 ARG A C 1
ATOM 840 O O . ARG A 1 108 ? 2.984 -8.881 -11.161 1.00 97.19 108 ARG A O 1
ATOM 847 N N . ASN A 1 109 ? 4.068 -7.059 -11.916 1.00 97.62 109 ASN A N 1
ATOM 848 C CA . ASN A 1 109 ? 4.726 -6.753 -10.653 1.00 97.62 109 ASN A CA 1
ATOM 849 C C . ASN A 1 109 ? 3.720 -6.218 -9.628 1.00 97.62 109 ASN A C 1
ATOM 851 O O . ASN A 1 109 ? 3.698 -6.725 -8.507 1.00 97.62 109 ASN A O 1
ATOM 855 N N . ILE A 1 110 ? 2.826 -5.306 -10.021 1.00 97.62 110 ILE A N 1
ATOM 856 C CA . ILE A 1 110 ? 1.715 -4.822 -9.187 1.00 97.62 110 ILE A CA 1
ATOM 857 C C . ILE A 1 110 ? 0.889 -5.999 -8.654 1.00 97.62 110 ILE A C 1
ATOM 859 O O . ILE A 1 110 ? 0.716 -6.135 -7.440 1.00 97.62 110 ILE A O 1
ATOM 863 N N . ASP A 1 111 ? 0.471 -6.924 -9.523 1.00 97.06 111 ASP A N 1
ATOM 864 C CA . ASP A 1 111 ? -0.311 -8.096 -9.116 1.00 97.06 111 ASP A CA 1
ATOM 865 C C . ASP A 1 111 ? 0.447 -8.967 -8.102 1.00 97.06 111 ASP A C 1
ATOM 867 O O . ASP A 1 111 ? -0.131 -9.501 -7.148 1.00 97.06 111 ASP A O 1
ATOM 871 N N . LYS A 1 112 ? 1.766 -9.117 -8.283 1.00 97.31 112 LYS A N 1
ATOM 872 C CA . LYS A 1 112 ? 2.630 -9.847 -7.346 1.00 97.31 112 LYS A CA 1
ATOM 873 C C . LYS A 1 112 ? 2.693 -9.152 -5.989 1.00 97.31 112 LYS A C 1
ATOM 875 O O . LYS A 1 112 ? 2.560 -9.828 -4.967 1.00 97.31 112 LYS A O 1
ATOM 880 N N . MET A 1 113 ? 2.861 -7.835 -5.963 1.00 97.06 113 MET A N 1
ATOM 881 C CA . MET A 1 113 ? 2.911 -7.055 -4.726 1.00 97.06 113 MET A CA 1
ATOM 882 C C . MET A 1 113 ? 1.564 -7.072 -3.991 1.00 97.06 113 MET A C 1
ATOM 884 O O . MET A 1 113 ? 1.530 -7.315 -2.786 1.00 97.06 113 MET A O 1
ATOM 888 N N . LEU A 1 114 ? 0.446 -6.950 -4.711 1.00 95.81 114 LEU A N 1
ATOM 889 C CA . LEU A 1 114 ? -0.902 -7.051 -4.141 1.00 95.81 114 LEU A CA 1
ATOM 890 C C . LEU A 1 114 ? -1.177 -8.420 -3.500 1.00 95.81 114 LEU A C 1
ATOM 892 O O . LEU A 1 114 ? -1.845 -8.500 -2.460 1.00 95.81 114 LEU A O 1
ATOM 896 N N . ARG A 1 115 ? -0.645 -9.509 -4.078 1.00 95.75 115 ARG A N 1
ATOM 897 C CA . ARG A 1 115 ? -0.691 -10.842 -3.451 1.00 95.75 115 ARG A CA 1
ATOM 898 C C . ARG A 1 115 ? 0.101 -10.882 -2.145 1.00 95.75 115 ARG A C 1
ATOM 900 O O . ARG A 1 115 ? -0.373 -11.480 -1.181 1.00 95.75 115 ARG A O 1
ATOM 907 N N . VAL A 1 116 ? 1.266 -10.232 -2.090 1.00 95.62 116 VAL A N 1
ATOM 908 C CA . VAL A 1 116 ? 2.070 -10.129 -0.861 1.00 95.62 116 VAL A CA 1
ATOM 909 C C . VAL A 1 116 ? 1.335 -9.318 0.206 1.00 95.62 116 VAL A C 1
ATOM 911 O O . VAL A 1 116 ? 1.196 -9.812 1.320 1.00 95.62 116 VAL A O 1
ATOM 914 N N . PHE A 1 117 ? 0.781 -8.148 -0.129 1.00 95.44 117 PHE A N 1
ATOM 915 C CA . PHE A 1 117 ? -0.031 -7.352 0.804 1.00 95.44 117 PHE A CA 1
ATOM 916 C C . PHE A 1 117 ? -1.201 -8.158 1.371 1.00 95.44 117 PHE A C 1
ATOM 918 O O . PHE A 1 117 ? -1.418 -8.189 2.581 1.00 95.44 117 PHE A O 1
ATOM 925 N N . SER A 1 118 ? -1.910 -8.885 0.501 1.00 93.75 118 SER A N 1
ATOM 926 C CA . SER A 1 118 ? -3.028 -9.740 0.910 1.00 93.75 118 SER A CA 1
ATOM 927 C C . SER A 1 118 ? -2.588 -10.864 1.848 1.00 93.75 118 SER A C 1
ATOM 929 O O . SER A 1 118 ? -3.306 -11.173 2.795 1.00 93.75 118 SER A O 1
ATOM 931 N N . ARG A 1 119 ? -1.423 -11.473 1.591 1.00 94.44 119 ARG A N 1
ATOM 932 C CA . ARG A 1 119 ? -0.882 -12.583 2.387 1.00 94.44 119 ARG A CA 1
ATOM 933 C C . ARG A 1 119 ? -0.343 -12.127 3.740 1.00 94.44 119 ARG A C 1
ATOM 935 O O . ARG A 1 119 ? -0.490 -12.864 4.705 1.00 94.44 119 ARG A O 1
ATOM 942 N N . LEU A 1 120 ? 0.241 -10.932 3.811 1.00 95.38 120 LEU A N 1
ATOM 943 C CA . LEU A 1 120 ? 0.687 -10.315 5.065 1.00 95.38 120 LEU A CA 1
ATOM 944 C C . LEU A 1 120 ? -0.476 -9.734 5.879 1.00 95.38 120 LEU A C 1
ATOM 946 O O . LEU A 1 120 ? -0.327 -9.471 7.066 1.00 95.38 120 LEU A O 1
ATOM 950 N N . GLY A 1 121 ? -1.650 -9.571 5.263 1.00 96.50 121 GLY A N 1
ATOM 951 C CA . GLY A 1 121 ? -2.849 -9.112 5.950 1.00 96.50 121 GLY A CA 1
ATOM 952 C C . GLY A 1 121 ? -2.806 -7.632 6.324 1.00 96.50 121 GLY A C 1
ATOM 953 O O . GLY A 1 121 ? -3.417 -7.259 7.325 1.00 96.50 121 GLY A O 1
ATOM 954 N N . PHE A 1 122 ? -2.111 -6.799 5.543 1.00 97.38 122 PHE A N 1
ATOM 955 C CA . PHE A 1 122 ? -2.141 -5.351 5.747 1.00 97.38 122 PHE A CA 1
ATOM 956 C C . PHE A 1 122 ? -3.570 -4.812 5.632 1.00 97.38 122 PHE A C 1
ATOM 958 O O . PHE A 1 122 ? -4.370 -5.266 4.810 1.00 97.38 122 PHE A O 1
ATOM 965 N N . SER A 1 123 ? -3.890 -3.844 6.483 1.00 97.69 123 SER A N 1
ATOM 966 C CA . SER A 1 123 ? -5.233 -3.298 6.665 1.00 97.69 123 SER A CA 1
ATOM 967 C C . SER A 1 123 ? -5.559 -2.132 5.730 1.00 97.69 123 SER A C 1
ATOM 969 O O . SER A 1 123 ? -6.307 -1.229 6.114 1.00 97.69 123 SER A O 1
ATOM 971 N N . HIS A 1 124 ? -4.998 -2.120 4.519 1.00 97.50 124 HIS A N 1
ATOM 972 C CA . HIS A 1 124 ? -5.302 -1.101 3.514 1.00 97.50 124 HIS A CA 1
ATOM 973 C C . HIS A 1 124 ? -6.762 -1.193 3.040 1.00 97.50 124 HIS A C 1
ATOM 975 O O . HIS A 1 124 ? -7.287 -2.293 2.835 1.00 97.50 124 HIS A O 1
ATOM 981 N N . ASP A 1 125 ? -7.397 -0.048 2.775 1.00 97.31 125 ASP A N 1
ATOM 982 C CA . ASP A 1 125 ? -8.617 -0.003 1.963 1.00 97.31 125 ASP A CA 1
ATOM 983 C C . ASP A 1 125 ? -8.235 -0.284 0.503 1.00 97.31 125 ASP A C 1
ATOM 985 O O . ASP A 1 125 ? -7.759 0.585 -0.230 1.00 97.31 125 ASP A O 1
ATOM 989 N N . ARG A 1 126 ? -8.448 -1.528 0.064 1.00 93.75 126 ARG A N 1
ATOM 990 C CA . ARG A 1 126 ? -8.075 -1.985 -1.285 1.00 93.75 126 ARG A CA 1
ATOM 991 C C . ARG A 1 126 ? -8.812 -1.240 -2.397 1.00 93.75 126 ARG A C 1
ATOM 993 O O . ARG A 1 126 ? -8.301 -1.197 -3.512 1.00 93.75 126 ARG A O 1
ATOM 1000 N N . ARG A 1 127 ? -9.973 -0.638 -2.109 1.00 95.38 127 ARG A N 1
ATOM 1001 C CA . ARG A 1 127 ? -10.743 0.174 -3.069 1.00 95.38 127 ARG A CA 1
ATOM 1002 C C . ARG A 1 127 ? -10.034 1.498 -3.380 1.00 95.38 127 ARG A C 1
ATOM 1004 O O . ARG A 1 127 ? -10.363 2.158 -4.361 1.00 95.38 127 ARG A O 1
ATOM 1011 N N . ARG A 1 128 ? -9.080 1.894 -2.529 1.00 95.38 128 ARG A N 1
ATOM 1012 C CA . ARG A 1 128 ? -8.333 3.158 -2.581 1.00 95.38 128 ARG A CA 1
ATOM 1013 C C . ARG A 1 128 ? -6.863 2.971 -2.972 1.00 95.38 128 ARG A C 1
ATOM 1015 O O . ARG A 1 128 ? -6.108 3.936 -2.882 1.00 95.38 128 ARG A O 1
ATOM 1022 N N . ILE A 1 129 ? -6.460 1.771 -3.397 1.00 95.56 129 ILE A N 1
ATOM 1023 C CA . ILE A 1 129 ? -5.130 1.523 -3.966 1.00 95.56 129 ILE A CA 1
ATOM 1024 C C . ILE A 1 129 ? -5.171 1.893 -5.449 1.00 95.56 129 ILE A C 1
ATOM 1026 O O . ILE A 1 129 ? -5.953 1.322 -6.209 1.00 95.56 129 ILE A O 1
ATOM 1030 N N . LEU A 1 130 ? -4.336 2.849 -5.848 1.00 94.94 130 LEU A N 1
ATOM 1031 C CA . LEU A 1 130 ? -4.269 3.371 -7.215 1.00 94.94 130 LEU A CA 1
ATOM 1032 C C . LEU A 1 130 ? -2.867 3.179 -7.793 1.00 94.94 130 LEU A C 1
ATOM 1034 O O . LEU A 1 130 ? -1.894 3.099 -7.045 1.00 94.94 130 LEU A O 1
A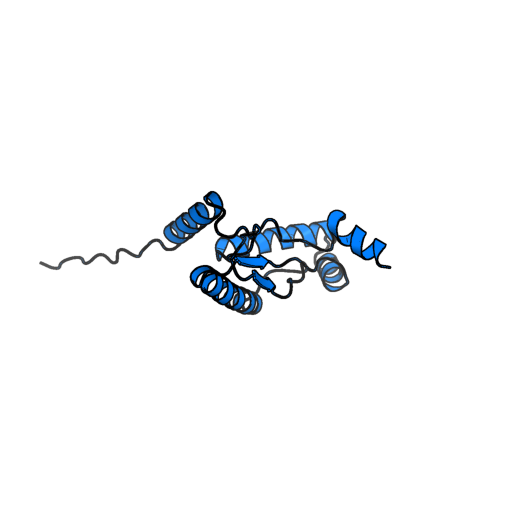TOM 1038 N N . SER A 1 131 ? -2.754 3.140 -9.116 1.00 96.94 131 SER A N 1
ATOM 1039 C CA . SER A 1 131 ? -1.462 3.193 -9.797 1.00 96.94 131 SER A CA 1
ATOM 1040 C C . SER A 1 131 ? -1.452 4.337 -10.797 1.00 96.94 131 SER A C 1
ATOM 1042 O O . SER A 1 131 ? -2.432 4.558 -11.507 1.00 96.94 131 SER A O 1
ATOM 1044 N N . ASP A 1 132 ? -0.353 5.081 -10.831 1.00 96.31 132 ASP A N 1
ATOM 1045 C CA . ASP A 1 132 ? -0.246 6.305 -11.624 1.00 96.31 132 ASP A CA 1
ATOM 1046 C C . ASP A 1 132 ? -0.302 6.081 -13.145 1.00 96.31 132 ASP A C 1
ATOM 1048 O O . ASP A 1 132 ? -0.795 6.950 -13.863 1.00 96.31 132 ASP A O 1
ATOM 1052 N N . HIS A 1 133 ? 0.097 4.899 -13.626 1.00 95.62 133 HIS A N 1
ATOM 1053 C CA . HIS A 1 133 ? 0.032 4.523 -15.041 1.00 95.62 133 HIS A CA 1
ATOM 1054 C C . HIS A 1 133 ? -1.394 4.320 -15.581 1.00 95.62 133 HIS A C 1
ATOM 1056 O O . HIS A 1 133 ? -1.596 4.220 -16.793 1.00 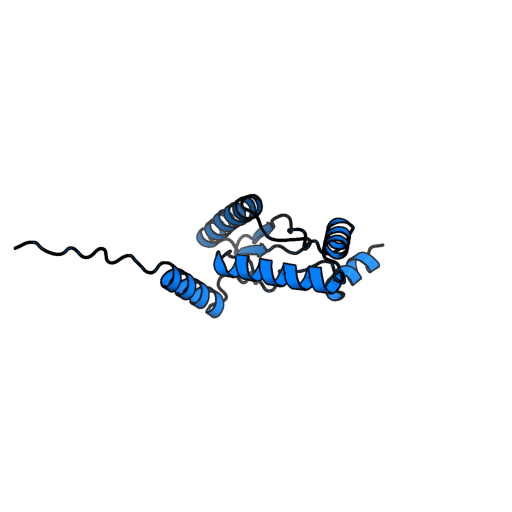95.62 133 HIS A O 1
ATOM 1062 N N . GLU A 1 134 ? -2.402 4.257 -14.708 1.00 96.19 134 GLU A N 1
ATOM 1063 C CA . GLU A 1 134 ? -3.786 4.043 -15.119 1.00 96.19 134 GLU A CA 1
ATOM 1064 C C . GLU A 1 134 ? -4.389 5.323 -15.737 1.00 96.19 134 GLU A C 1
ATOM 1066 O O . GLU A 1 134 ? -4.302 6.395 -15.130 1.00 96.19 134 GLU A O 1
ATOM 1071 N N . PRO A 1 135 ? -5.129 5.243 -16.865 1.00 96.88 135 PRO A N 1
ATOM 1072 C CA . PRO A 1 135 ? -5.775 6.413 -17.481 1.00 96.88 135 PRO A CA 1
ATOM 1073 C C . PRO A 1 135 ? -6.711 7.187 -16.557 1.00 96.88 135 PRO A C 1
ATOM 1075 O O . PRO A 1 135 ? -6.810 8.411 -16.631 1.00 96.88 135 PRO A O 1
ATOM 1078 N N . ARG A 1 136 ? -7.378 6.484 -15.635 1.00 96.31 136 ARG A N 1
ATOM 1079 C CA . ARG A 1 136 ? -8.235 7.112 -14.620 1.00 96.31 136 ARG A CA 1
ATOM 1080 C C . ARG A 1 136 ? -7.458 7.997 -13.638 1.00 96.31 136 ARG A C 1
ATOM 1082 O O . ARG A 1 136 ? -8.069 8.875 -13.035 1.00 96.31 136 ARG A O 1
ATOM 1089 N N . TYR A 1 137 ? -6.156 7.757 -13.481 1.00 96.94 137 TYR A N 1
ATOM 1090 C CA . TYR A 1 137 ? -5.260 8.523 -12.626 1.00 96.94 137 TYR A CA 1
ATOM 1091 C C . TYR A 1 137 ? -4.574 9.637 -13.419 1.00 96.94 137 TYR A C 1
ATOM 1093 O O . TYR A 1 137 ? -4.811 10.815 -13.142 1.00 96.94 137 TYR A O 1
ATOM 1101 N N . TYR A 1 138 ? -3.779 9.297 -14.443 1.00 97.56 138 TYR A N 1
ATOM 1102 C CA . TYR A 1 138 ? -2.920 10.287 -15.104 1.00 97.56 138 TYR A CA 1
ATOM 1103 C C . TYR A 1 138 ? -3.692 11.370 -15.862 1.00 97.56 138 TYR A C 1
ATOM 1105 O O . TYR A 1 138 ? -3.134 12.435 -16.107 1.00 97.56 138 TYR A O 1
ATOM 1113 N N . ARG A 1 139 ? -4.979 11.165 -16.186 1.00 98.12 139 ARG A N 1
ATOM 1114 C CA . ARG A 1 139 ? -5.834 12.229 -16.744 1.00 98.12 139 ARG A CA 1
ATOM 1115 C C . ARG A 1 139 ? -5.846 13.493 -15.879 1.00 98.12 139 ARG A C 1
ATOM 1117 O O . ARG A 1 139 ? -5.988 14.589 -16.404 1.00 98.12 139 ARG A O 1
ATOM 1124 N N . TRP A 1 140 ? -5.706 13.345 -14.559 1.00 98.19 140 TRP A N 1
ATOM 1125 C CA . TRP A 1 140 ? -5.662 14.469 -13.624 1.00 98.19 140 TRP A CA 1
ATOM 1126 C C . TRP A 1 140 ? -4.291 15.130 -13.607 1.00 98.19 140 TRP A C 1
ATOM 1128 O O . TRP A 1 140 ? -4.210 16.345 -13.487 1.00 98.19 140 TRP A O 1
ATOM 1138 N N . VAL A 1 141 ? -3.226 14.345 -13.786 1.00 97.38 141 VAL A N 1
ATOM 1139 C CA . VAL A 1 141 ? -1.867 14.871 -13.966 1.00 97.38 141 VAL A CA 1
ATOM 1140 C C . VAL A 1 141 ? -1.799 15.708 -15.242 1.00 97.38 141 VAL A C 1
ATOM 1142 O O . VAL A 1 141 ? -1.315 16.830 -15.198 1.00 97.38 141 VAL A O 1
ATOM 1145 N N . GLN A 1 142 ? -2.362 15.204 -16.345 1.00 98.00 142 GLN A N 1
ATOM 1146 C CA . GLN A 1 142 ? -2.477 15.935 -17.610 1.00 98.00 142 GLN A CA 1
ATOM 1147 C C . GLN A 1 142 ? -3.325 17.201 -17.484 1.00 98.00 142 GLN A C 1
ATOM 1149 O O . GLN A 1 142 ? -3.005 18.199 -18.105 1.00 98.00 142 GLN A O 1
ATOM 1154 N N . TRP A 1 143 ? -4.407 17.163 -16.701 1.00 98.19 143 TRP A N 1
ATOM 1155 C CA . TRP A 1 143 ? -5.270 18.327 -16.492 1.00 98.19 143 TRP A CA 1
ATOM 1156 C C . TRP A 1 143 ? -4.606 19.436 -15.660 1.00 98.19 143 TRP A C 1
ATOM 1158 O O . TRP A 1 143 ? -4.945 20.602 -15.831 1.00 98.19 143 TRP A O 1
ATOM 1168 N N . MET A 1 144 ? -3.698 19.084 -14.743 1.00 97.56 144 MET A N 1
ATOM 1169 C CA . MET A 1 144 ? -2.988 20.057 -13.901 1.00 97.56 144 MET A CA 1
ATOM 1170 C C . MET A 1 144 ? -1.826 20.768 -14.613 1.00 97.56 144 MET A C 1
ATOM 1172 O O . MET A 1 144 ? -1.371 21.789 -14.098 1.00 97.56 144 MET A O 1
ATOM 1176 N N . PHE A 1 145 ? -1.323 20.215 -15.720 1.00 93.56 145 PHE A N 1
ATOM 1177 C CA . PHE A 1 145 ? -0.198 20.748 -16.498 1.00 93.56 145 PHE A CA 1
ATOM 1178 C C . PHE A 1 145 ? -0.690 21.669 -17.618 1.00 93.56 145 PHE A C 1
ATOM 1180 O O . PHE A 1 145 ? -0.016 22.694 -17.862 1.00 93.56 145 PHE A O 1
#

Radius of gyration: 19.25 Å; chains: 1; bounding box: 36×65×54 Å

pLDDT: mean 93.44, std 11.22, range [38.69, 98.56]